Protein AF-A0A1V6IPM5-F1 (afdb_monomer_lite)

pLDDT: mean 76.09, std 12.04, range [48.78, 94.94]

Sequence (70 aa):
MISLLVLLIVFLLVAVRQIGKLKLEIWHIMTFGAMTCLLTSQITPIDALKSINLDVILFLFGMFVIGVGL

Foldseek 3Di:
DVVVVLVVVLVVLVVCCPPDDDNPPPVNSVVVSVVVCCVVVVAPPVRVVVPDDVVVVVVVVVVVVVVVVD

Radius of gyration: 15.68 Å; chains: 1; bounding box: 40×22×36 Å

Secondary structure (DSSP, 8-state):
-HHHHHHHHHHHHHHGGGSSS----HHHHHHHHHHHHHHTTSS-HHHHHHH--HHHHHHHHHHHHHHH--

Structure (mmCIF, N/CA/C/O backbone):
data_AF-A0A1V6IPM5-F1
#
_entry.id   AF-A0A1V6IPM5-F1
#
loop_
_atom_site.group_PDB
_atom_site.id
_atom_site.type_symbol
_atom_site.label_atom_id
_atom_site.label_alt_id
_atom_site.label_comp_id
_atom_site.label_asym_id
_atom_site.label_entity_id
_atom_site.label_seq_id
_atom_site.pdbx_PDB_ins_code
_atom_site.Cartn_x
_atom_site.Cartn_y
_atom_site.Cartn_z
_atom_site.occupancy
_atom_site.B_iso_or_equiv
_atom_site.auth_seq_id
_atom_site.auth_comp_id
_atom_site.auth_asym_id
_atom_site.auth_atom_id
_atom_site.pdbx_PDB_model_num
ATOM 1 N N . MET A 1 1 ? -14.911 -18.707 9.574 1.00 61.22 1 MET A N 1
ATOM 2 C CA . MET A 1 1 ? -15.577 -19.056 8.293 1.00 61.22 1 MET A CA 1
ATOM 3 C C . MET A 1 1 ? -15.724 -17.848 7.361 1.00 61.22 1 MET A C 1
ATOM 5 O O . MET A 1 1 ? -15.412 -17.981 6.189 1.00 61.22 1 MET A O 1
ATOM 9 N N . ILE A 1 2 ? -16.077 -16.659 7.866 1.00 65.00 2 ILE A N 1
ATOM 10 C CA . ILE A 1 2 ? -16.174 -15.404 7.083 1.00 65.0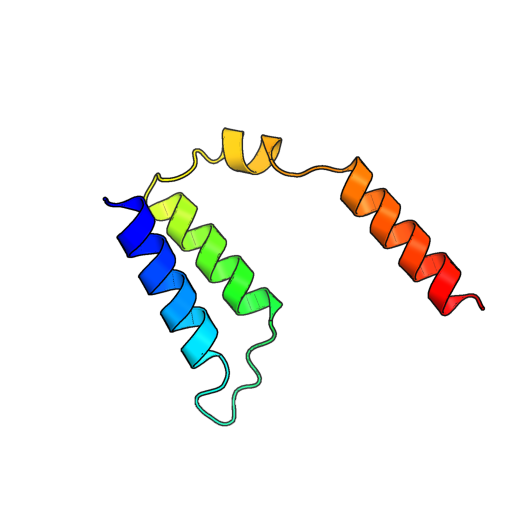0 2 ILE A CA 1
ATOM 11 C C . ILE A 1 2 ? -14.854 -14.991 6.386 1.00 65.00 2 ILE A C 1
ATOM 13 O O . ILE A 1 2 ? -14.885 -14.562 5.236 1.00 65.00 2 ILE A O 1
ATOM 17 N N . SER A 1 3 ? -13.687 -15.210 7.008 1.00 64.69 3 SER A N 1
ATOM 18 C CA . SER A 1 3 ? -12.375 -14.937 6.382 1.00 64.69 3 SER A CA 1
ATOM 19 C C . SER A 1 3 ? -12.077 -15.802 5.155 1.00 64.69 3 SER A C 1
ATOM 21 O O . SER A 1 3 ? -11.475 -15.324 4.203 1.00 64.69 3 SER A O 1
ATOM 23 N N . LEU A 1 4 ? -12.546 -17.054 5.141 1.00 75.69 4 LEU A N 1
ATOM 24 C CA . LEU A 1 4 ? -12.405 -17.965 3.997 1.00 75.69 4 LEU A CA 1
ATOM 25 C C . LEU A 1 4 ? -13.242 -17.494 2.805 1.00 75.69 4 LEU A C 1
ATOM 27 O O . LEU A 1 4 ? -12.810 -17.591 1.663 1.00 75.69 4 LEU A O 1
ATOM 31 N N . LEU A 1 5 ? -14.421 -16.942 3.089 1.00 75.50 5 LEU A N 1
ATOM 32 C CA . LEU A 1 5 ? -15.342 -16.422 2.084 1.00 75.50 5 LEU A CA 1
ATOM 33 C C . LEU A 1 5 ? -14.785 -15.148 1.433 1.00 75.50 5 LEU A C 1
ATOM 35 O O . LEU A 1 5 ? -14.809 -15.026 0.213 1.00 75.50 5 LEU A O 1
ATOM 39 N N . VAL A 1 6 ? -14.191 -14.248 2.223 1.00 68.88 6 VAL A N 1
ATOM 40 C CA . VAL A 1 6 ? -13.497 -13.066 1.683 1.00 68.88 6 VAL A CA 1
ATOM 41 C C . VAL A 1 6 ? -12.232 -13.447 0.933 1.00 68.88 6 VAL A C 1
ATOM 43 O O . VAL A 1 6 ? -12.015 -12.919 -0.151 1.00 68.88 6 VAL A O 1
ATOM 46 N N . LEU A 1 7 ? -11.445 -14.405 1.430 1.00 71.38 7 LEU A N 1
ATOM 47 C CA . LEU A 1 7 ? -10.288 -14.907 0.694 1.00 71.38 7 LEU A CA 1
ATOM 48 C C . LEU A 1 7 ? -10.706 -15.450 -0.677 1.00 71.38 7 LEU A C 1
ATOM 50 O O . LEU A 1 7 ? -10.077 -15.116 -1.673 1.00 71.38 7 LEU A O 1
ATOM 54 N N . LEU A 1 8 ? -11.787 -16.232 -0.734 1.00 79.81 8 LEU A N 1
ATOM 55 C CA . LEU A 1 8 ? -12.311 -16.814 -1.968 1.00 79.81 8 LEU A CA 1
ATOM 56 C C . LEU A 1 8 ? -12.840 -15.742 -2.933 1.00 79.81 8 LEU A C 1
ATOM 58 O O . LEU A 1 8 ? -12.555 -15.807 -4.126 1.00 79.81 8 LEU A O 1
ATOM 62 N N . ILE A 1 9 ? -13.536 -14.719 -2.427 1.00 73.50 9 ILE A N 1
ATOM 63 C CA . ILE A 1 9 ? -13.982 -13.563 -3.221 1.00 73.50 9 ILE A CA 1
ATOM 64 C C . ILE A 1 9 ? -12.778 -12.793 -3.773 1.00 73.50 9 ILE A C 1
ATOM 66 O O . ILE A 1 9 ? -12.727 -12.522 -4.969 1.00 73.50 9 ILE A O 1
ATOM 70 N N . VAL A 1 10 ? -11.783 -12.486 -2.939 1.00 70.31 10 VAL A N 1
ATOM 71 C CA . VAL A 1 10 ? -10.563 -11.786 -3.363 1.00 70.31 10 VAL A CA 1
ATOM 72 C C . VAL A 1 10 ? -9.809 -12.614 -4.401 1.00 70.31 10 VAL A C 1
ATOM 74 O O . VAL A 1 10 ? -9.396 -12.070 -5.421 1.00 70.31 10 VAL A O 1
ATOM 77 N N . PHE A 1 11 ? -9.690 -13.929 -4.207 1.00 69.88 11 PHE A N 1
ATOM 78 C CA . PHE A 1 11 ? -9.059 -14.820 -5.180 1.00 69.88 11 PHE A CA 1
ATOM 79 C C . PHE A 1 11 ? -9.809 -14.850 -6.510 1.00 69.88 11 PHE A C 1
ATOM 81 O O . PHE A 1 11 ? -9.171 -14.830 -7.557 1.00 69.88 11 PHE A O 1
ATOM 88 N N . LEU A 1 12 ? -11.144 -14.853 -6.491 1.00 75.19 12 LEU A N 1
ATOM 89 C CA . LEU A 1 12 ? -11.957 -14.776 -7.704 1.00 75.19 12 LEU A CA 1
ATOM 90 C C . LEU A 1 12 ? -11.795 -13.422 -8.406 1.00 75.19 12 LEU A C 1
ATOM 92 O O . LEU A 1 12 ? -11.590 -13.401 -9.616 1.00 75.19 12 LEU A O 1
ATOM 96 N N . LEU A 1 13 ? -11.795 -12.302 -7.674 1.00 66.69 13 LEU A N 1
ATOM 97 C CA . LEU A 1 13 ? -11.503 -10.977 -8.240 1.00 66.69 13 LEU A CA 1
ATOM 98 C C . LEU A 1 13 ? -10.093 -10.909 -8.850 1.00 66.69 13 LEU A C 1
ATOM 100 O O . LEU A 1 13 ? -9.909 -10.326 -9.918 1.00 66.69 13 LEU A O 1
ATOM 104 N N . VAL A 1 14 ? -9.104 -11.535 -8.205 1.00 65.62 14 VAL A N 1
ATOM 105 C CA . VAL A 1 14 ? -7.732 -11.653 -8.720 1.00 65.62 14 VAL A CA 1
ATOM 106 C C . VAL A 1 14 ? -7.655 -12.602 -9.919 1.00 65.62 14 VAL A C 1
ATOM 108 O O . VAL A 1 14 ? -6.883 -12.344 -10.834 1.00 65.62 14 VAL A O 1
ATOM 111 N N . ALA A 1 15 ? -8.454 -13.666 -9.978 1.00 64.44 15 ALA A N 1
ATOM 112 C CA . ALA A 1 15 ? -8.496 -14.581 -11.121 1.00 64.44 15 ALA A CA 1
ATOM 113 C C . ALA A 1 15 ? -9.157 -13.934 -12.351 1.00 64.44 15 ALA A C 1
ATOM 115 O O . ALA A 1 15 ? -8.726 -14.138 -13.483 1.00 64.44 15 ALA A O 1
ATOM 116 N N . VAL A 1 16 ? -10.158 -13.081 -12.123 1.00 66.75 16 VAL A N 1
ATOM 117 C CA . VAL A 1 16 ? -10.865 -12.293 -13.147 1.00 66.75 16 VAL A CA 1
ATOM 118 C C . VAL A 1 16 ? -10.023 -11.107 -13.661 1.00 66.75 16 VAL A C 1
ATOM 120 O O . VAL A 1 16 ? -10.423 -10.420 -14.602 1.00 66.75 16 VAL A O 1
ATOM 123 N N . ARG A 1 17 ? -8.808 -10.907 -13.123 1.00 54.56 17 ARG A N 1
ATOM 124 C CA . ARG A 1 17 ? -7.837 -9.849 -13.476 1.00 54.56 17 ARG A CA 1
ATOM 125 C C . ARG A 1 17 ? -7.615 -9.635 -14.979 1.00 54.56 17 ARG A C 1
ATOM 127 O O . ARG A 1 17 ? -7.168 -8.559 -15.362 1.00 54.56 17 ARG A O 1
ATOM 134 N N . GLN A 1 18 ? -7.910 -10.622 -15.826 1.00 54.44 18 GLN A N 1
ATOM 135 C CA . GLN A 1 18 ? -7.761 -10.540 -17.283 1.00 54.44 18 GLN A CA 1
ATOM 136 C C . GLN A 1 18 ? -9.033 -10.890 -18.078 1.00 54.44 18 GLN A C 1
ATOM 138 O O . GLN A 1 18 ? -8.951 -11.459 -19.164 1.00 54.44 18 GLN A O 1
ATOM 143 N N . ILE A 1 19 ? -10.228 -10.526 -17.607 1.00 48.78 19 ILE A N 1
ATOM 144 C CA . ILE A 1 19 ? -11.429 -10.596 -18.459 1.00 48.78 19 ILE A CA 1
ATOM 145 C C . ILE A 1 19 ? -11.488 -9.350 -19.371 1.00 48.78 19 ILE A C 1
ATOM 147 O O . ILE A 1 19 ? -12.137 -8.354 -19.064 1.00 48.78 19 ILE A O 1
ATOM 151 N N . GLY A 1 20 ? -10.783 -9.396 -20.513 1.00 57.47 20 GLY A N 1
ATOM 152 C CA . GLY A 1 20 ? -10.988 -8.485 -21.658 1.00 57.47 20 GLY A CA 1
ATOM 153 C C . GLY A 1 20 ? -9.864 -7.481 -21.995 1.00 57.47 20 GLY A C 1
ATOM 154 O O . GLY A 1 20 ? -8.693 -7.705 -21.708 1.00 57.47 20 GLY A O 1
ATOM 155 N N . LYS A 1 21 ? -10.230 -6.372 -22.675 1.00 55.03 21 LYS A N 1
ATOM 156 C CA . LYS A 1 21 ? -9.338 -5.295 -23.195 1.00 55.03 21 LYS A CA 1
ATOM 157 C C . LYS A 1 21 ? -8.949 -4.218 -22.164 1.00 55.03 21 LYS A C 1
ATOM 159 O O . LYS A 1 21 ? -8.169 -3.322 -22.483 1.00 55.03 21 LYS A O 1
ATOM 164 N N . LEU A 1 22 ? -9.496 -4.270 -20.953 1.00 58.19 22 LEU A N 1
ATOM 165 C CA . LEU A 1 22 ? -9.141 -3.366 -19.860 1.00 58.19 22 LEU A CA 1
ATOM 166 C C . LEU A 1 22 ? -7.927 -3.952 -19.138 1.00 58.19 22 LEU A C 1
ATOM 168 O O . LEU A 1 22 ? -8.051 -4.940 -18.421 1.00 58.19 22 LEU A O 1
ATOM 172 N N . LYS A 1 23 ? -6.744 -3.360 -19.340 1.00 58.31 23 LYS A N 1
ATOM 173 C CA . LYS A 1 23 ? -5.545 -3.685 -18.555 1.00 58.31 23 LYS A CA 1
ATOM 174 C C . LYS A 1 23 ? -5.764 -3.221 -17.114 1.00 58.31 23 LYS A C 1
ATOM 176 O O . LYS A 1 23 ? -5.381 -2.115 -16.744 1.00 58.31 23 LYS A O 1
ATOM 181 N N . LEU A 1 24 ? -6.427 -4.044 -16.311 1.00 61.00 24 LEU A N 1
ATOM 182 C CA . LEU A 1 24 ? -6.528 -3.826 -14.877 1.00 61.00 24 LEU A CA 1
ATOM 183 C C . LEU A 1 24 ? -5.153 -4.101 -14.268 1.00 61.00 24 LEU A C 1
ATOM 185 O O . LEU A 1 24 ? -4.757 -5.247 -14.058 1.00 61.00 24 LEU A O 1
ATOM 189 N N . GLU A 1 25 ? -4.410 -3.020 -14.036 1.00 70.69 25 GLU A N 1
ATOM 190 C CA . GLU A 1 25 ? -3.150 -3.037 -13.298 1.00 70.69 25 GLU A CA 1
ATOM 191 C C . GLU A 1 25 ? -3.312 -3.810 -11.986 1.00 70.69 25 GLU A C 1
ATOM 193 O O . GLU A 1 25 ? -4.332 -3.716 -11.293 1.00 70.69 25 GLU A O 1
ATOM 198 N N . ILE A 1 26 ? -2.259 -4.539 -11.623 1.00 71.88 26 ILE A N 1
ATOM 199 C CA . ILE A 1 26 ? -2.201 -5.385 -10.428 1.00 71.88 26 ILE A CA 1
ATOM 200 C C . ILE A 1 26 ? -2.652 -4.627 -9.173 1.00 71.88 26 ILE A C 1
ATOM 202 O O . ILE A 1 26 ? -3.367 -5.182 -8.335 1.00 71.88 26 ILE A O 1
ATOM 206 N N . TRP A 1 27 ? -2.277 -3.352 -9.113 1.00 76.12 27 TRP A N 1
ATOM 207 C CA . TRP A 1 27 ? -2.538 -2.416 -8.032 1.00 76.12 27 TRP A CA 1
ATOM 208 C C . TRP A 1 27 ? -4.024 -2.117 -7.813 1.00 76.12 27 TRP A C 1
ATOM 210 O O . TRP A 1 27 ? -4.459 -2.117 -6.667 1.00 76.12 27 TRP A O 1
ATOM 220 N N . HIS A 1 28 ? -4.830 -1.948 -8.869 1.00 75.12 28 HIS A N 1
ATOM 221 C CA . HIS A 1 28 ? -6.265 -1.647 -8.728 1.00 75.12 28 HIS A CA 1
ATOM 222 C C . HIS A 1 28 ? -7.045 -2.799 -8.094 1.00 75.12 28 HIS A C 1
ATOM 224 O O . HIS A 1 28 ? -7.988 -2.594 -7.336 1.00 75.12 28 HIS A O 1
ATOM 230 N N . ILE A 1 29 ? -6.642 -4.032 -8.386 1.00 73.19 29 ILE A N 1
ATOM 231 C CA . ILE A 1 29 ? -7.285 -5.21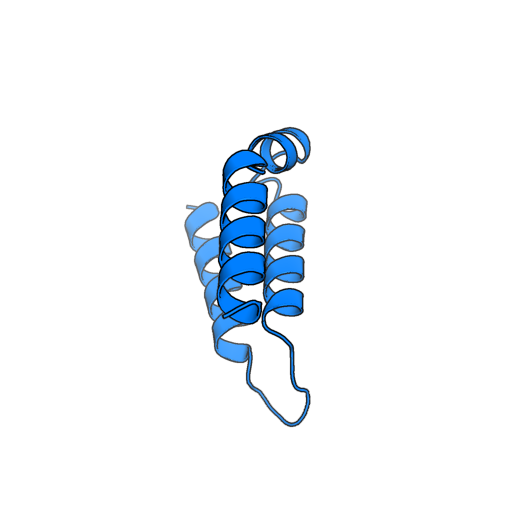3 -7.807 1.00 73.19 29 ILE A CA 1
ATOM 232 C C . ILE A 1 29 ? -6.898 -5.345 -6.334 1.00 73.19 29 ILE A C 1
ATOM 234 O O . ILE A 1 29 ? -7.736 -5.686 -5.500 1.00 73.19 29 ILE A O 1
ATOM 238 N N . MET A 1 30 ? -5.646 -5.021 -5.998 1.00 75.50 30 MET A N 1
ATOM 239 C CA . MET A 1 30 ? -5.183 -5.020 -4.614 1.00 75.50 30 MET A CA 1
ATOM 240 C C . MET A 1 30 ? -5.867 -3.939 -3.769 1.00 75.50 30 MET A C 1
ATOM 242 O O . MET A 1 30 ? -6.263 -4.227 -2.640 1.00 75.50 30 MET A O 1
ATOM 246 N N . THR A 1 31 ? -6.072 -2.729 -4.302 1.00 80.12 31 THR A N 1
ATOM 247 C CA . THR A 1 31 ? -6.796 -1.664 -3.586 1.00 80.12 31 THR A CA 1
ATOM 248 C C . THR A 1 31 ? -8.260 -2.032 -3.366 1.00 80.12 31 THR A C 1
ATOM 250 O O . THR A 1 31 ? -8.774 -1.845 -2.264 1.00 80.12 31 THR A O 1
ATOM 253 N N . PHE A 1 32 ? -8.921 -2.635 -4.358 1.00 77.81 32 PHE A N 1
ATOM 254 C CA . PHE A 1 32 ? -10.300 -3.116 -4.217 1.00 77.81 32 PHE A CA 1
ATOM 255 C C . PHE A 1 32 ? -10.416 -4.258 -3.189 1.00 77.81 32 PHE A C 1
ATOM 257 O O . PHE A 1 32 ? -11.344 -4.284 -2.377 1.00 77.81 32 PHE A O 1
ATOM 264 N N . GLY A 1 33 ? -9.444 -5.178 -3.162 1.00 75.44 33 GLY A N 1
ATOM 265 C CA . GLY A 1 33 ? -9.338 -6.229 -2.143 1.00 75.44 33 GLY A CA 1
ATOM 266 C C . GLY A 1 33 ? -9.146 -5.672 -0.727 1.00 75.44 33 GLY A C 1
ATOM 267 O O . GLY A 1 33 ? -9.831 -6.079 0.208 1.00 75.44 33 GLY A O 1
ATOM 268 N N . ALA A 1 34 ? -8.276 -4.675 -0.562 1.00 77.62 34 ALA A N 1
ATOM 269 C CA . ALA A 1 34 ? -8.096 -4.000 0.722 1.00 77.62 34 ALA A CA 1
ATOM 270 C C . ALA A 1 34 ? -9.371 -3.256 1.166 1.00 77.62 34 ALA A C 1
ATOM 272 O O . ALA A 1 34 ? -9.772 -3.341 2.328 1.00 77.62 34 ALA A O 1
ATOM 273 N N . MET A 1 35 ? -10.054 -2.581 0.235 1.00 80.62 35 MET A N 1
ATOM 274 C CA . MET A 1 35 ? -11.291 -1.846 0.512 1.00 80.62 35 MET A CA 1
ATOM 275 C C . MET A 1 35 ? -12.437 -2.773 0.931 1.00 80.62 35 MET A C 1
ATOM 277 O O . MET A 1 35 ? -13.167 -2.472 1.872 1.00 80.62 35 MET A O 1
ATOM 281 N N . THR A 1 36 ? -12.572 -3.930 0.283 1.00 76.06 36 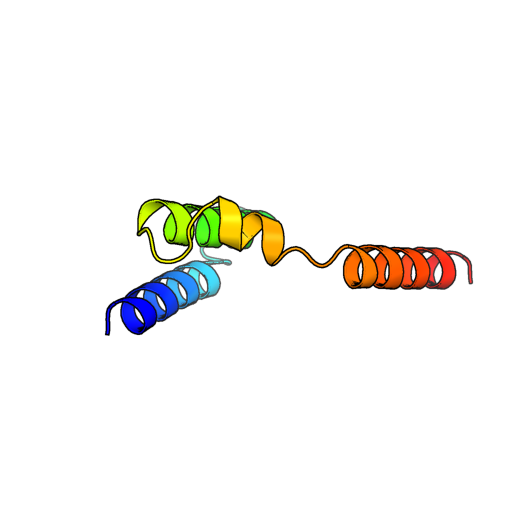THR A N 1
ATOM 282 C CA . THR A 1 36 ? -13.569 -4.944 0.661 1.00 76.06 36 THR A CA 1
ATOM 283 C C . THR A 1 36 ? -13.280 -5.559 2.034 1.00 76.06 36 THR A C 1
ATOM 285 O O . THR A 1 36 ? -14.218 -5.731 2.815 1.00 76.06 36 THR A O 1
ATOM 288 N N . CYS A 1 37 ? -12.014 -5.802 2.396 1.00 74.06 37 CYS A N 1
ATOM 289 C CA . CYS A 1 37 ? -11.636 -6.217 3.756 1.00 74.06 37 CYS A CA 1
ATOM 290 C C . CYS A 1 37 ? -12.029 -5.187 4.829 1.00 74.06 37 CYS A C 1
ATOM 292 O O . CYS A 1 37 ? -12.525 -5.574 5.891 1.00 74.06 37 CYS A O 1
ATOM 294 N N . LEU A 1 38 ? -11.853 -3.892 4.539 1.00 77.50 38 LEU A N 1
ATOM 295 C CA . LEU A 1 38 ? -12.264 -2.796 5.426 1.00 77.50 38 LEU A CA 1
ATOM 296 C C . LEU A 1 38 ? -13.795 -2.717 5.559 1.00 77.50 38 LEU A C 1
ATOM 298 O O . LEU A 1 38 ? 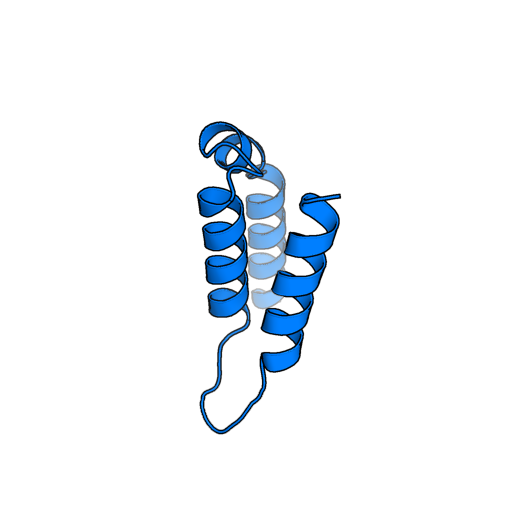-14.309 -2.635 6.673 1.00 77.50 38 LEU A O 1
ATOM 302 N N . LEU A 1 39 ? -14.531 -2.803 4.443 1.00 76.69 39 LEU A N 1
ATOM 303 C CA . LEU A 1 39 ? -16.003 -2.776 4.427 1.00 76.69 39 LEU A CA 1
ATOM 304 C C . LEU A 1 39 ? -16.628 -3.988 5.129 1.00 76.69 39 LEU A C 1
ATOM 306 O O . LEU A 1 39 ? -17.670 -3.863 5.763 1.00 76.69 39 LEU A O 1
ATOM 310 N N . THR A 1 40 ? -15.981 -5.151 5.051 1.00 73.69 40 THR A N 1
ATOM 311 C CA . THR A 1 40 ? -16.439 -6.388 5.711 1.00 73.69 40 THR A CA 1
ATOM 312 C C . THR A 1 40 ? -16.028 -6.436 7.194 1.00 73.69 40 THR A C 1
ATOM 314 O O . THR A 1 40 ? -16.245 -7.446 7.859 1.00 73.69 40 THR A O 1
ATOM 317 N N . SER A 1 41 ? -15.409 -5.368 7.719 1.00 71.00 41 SER A N 1
ATOM 318 C CA . SER A 1 41 ? -14.880 -5.274 9.091 1.00 71.00 41 SER A CA 1
ATOM 319 C C . SER A 1 41 ? -13.973 -6.445 9.487 1.00 71.00 41 SER A C 1
ATOM 321 O O . SER A 1 41 ? -13.887 -6.801 10.659 1.00 71.00 41 SER A O 1
ATOM 323 N N . GLN A 1 42 ? -13.281 -7.056 8.519 1.00 67.94 42 GLN A N 1
ATOM 324 C CA . GLN A 1 42 ? -12.321 -8.124 8.819 1.00 67.94 42 GLN A CA 1
ATOM 325 C C . GLN A 1 42 ? -11.057 -7.585 9.469 1.00 67.94 42 GLN A C 1
ATOM 327 O O . GLN A 1 42 ? -10.405 -8.287 10.235 1.00 67.94 42 GLN A O 1
ATOM 332 N N . ILE A 1 43 ? -10.713 -6.347 9.128 1.00 73.31 43 ILE A N 1
ATOM 333 C CA . ILE A 1 43 ? -9.557 -5.640 9.649 1.00 73.31 43 ILE A CA 1
ATOM 334 C C . ILE A 1 43 ? -10.026 -4.229 9.984 1.00 73.31 43 ILE A C 1
ATOM 336 O O . ILE A 1 43 ? -10.612 -3.539 9.146 1.00 73.31 43 ILE A O 1
ATOM 340 N N . THR A 1 44 ? -9.785 -3.799 11.216 1.00 79.44 44 THR A N 1
ATOM 341 C CA . THR A 1 44 ? -10.057 -2.431 11.657 1.00 79.4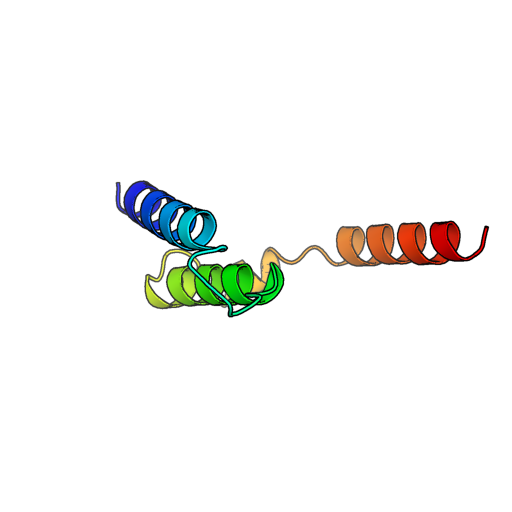4 44 THR A CA 1
ATOM 342 C C . THR A 1 44 ? -9.134 -1.468 10.897 1.00 79.44 44 THR A C 1
ATOM 344 O O . THR A 1 44 ? -7.958 -1.790 10.720 1.00 79.44 44 THR A O 1
ATOM 347 N N . PRO A 1 45 ? -9.577 -0.261 10.489 1.00 78.38 45 PRO A N 1
ATOM 348 C CA . PRO A 1 45 ? -8.710 0.689 9.780 1.00 78.38 45 PRO A CA 1
ATOM 349 C C . PRO A 1 45 ? -7.406 1.001 10.529 1.00 78.38 45 PRO A C 1
ATOM 351 O O . PRO A 1 45 ? -6.356 1.177 9.915 1.00 78.38 45 PRO A O 1
ATOM 354 N N . ILE A 1 46 ? -7.462 1.006 11.867 1.00 83.69 46 ILE A N 1
ATOM 355 C CA . ILE A 1 46 ? -6.293 1.217 12.725 1.00 83.69 46 ILE A CA 1
ATOM 356 C C . ILE A 1 46 ? -5.298 0.047 12.661 1.00 83.69 46 ILE A C 1
ATOM 358 O O . ILE A 1 46 ? -4.090 0.272 12.676 1.00 83.69 46 ILE A O 1
ATOM 362 N N . ASP A 1 47 ? -5.790 -1.188 12.544 1.00 81.94 47 ASP A N 1
ATOM 363 C CA . ASP A 1 47 ? -4.955 -2.388 12.447 1.00 81.94 47 ASP A CA 1
ATOM 364 C C . ASP A 1 47 ? -4.349 -2.514 11.051 1.00 81.94 47 ASP A C 1
ATOM 366 O O . ASP A 1 47 ? -3.180 -2.870 10.917 1.00 81.94 47 ASP A O 1
ATOM 370 N N . ALA A 1 48 ? -5.099 -2.128 10.014 1.00 82.25 48 ALA A N 1
ATOM 371 C CA . ALA A 1 48 ? -4.579 -2.026 8.657 1.00 82.25 48 ALA A CA 1
ATOM 372 C C . ALA A 1 48 ? -3.412 -1.030 8.594 1.00 82.25 48 ALA A C 1
ATOM 374 O O . ALA A 1 48 ? -2.361 -1.360 8.050 1.00 82.25 48 ALA A O 1
ATOM 375 N N . LEU A 1 49 ? -3.543 0.145 9.220 1.00 84.25 49 LEU A N 1
ATOM 376 C CA . LEU A 1 49 ? -2.465 1.135 9.253 1.00 84.25 49 LEU A CA 1
ATOM 377 C C . LEU A 1 49 ? -1.241 0.633 10.035 1.00 84.25 49 LEU A C 1
ATOM 379 O O . LEU A 1 49 ? -0.114 0.819 9.588 1.00 84.25 49 LEU A O 1
ATOM 383 N N . LYS A 1 50 ? -1.453 -0.058 11.163 1.00 86.44 50 LYS A N 1
ATOM 384 C CA . LYS A 1 50 ? -0.369 -0.683 11.943 1.00 86.44 50 LYS A CA 1
ATOM 385 C C . LYS A 1 50 ? 0.319 -1.841 11.217 1.00 86.44 50 LYS A C 1
ATOM 387 O O . LYS A 1 50 ? 1.475 -2.125 11.508 1.00 86.44 50 LYS A O 1
ATOM 392 N N . SER A 1 51 ? -0.372 -2.514 10.298 1.00 85.50 51 SER A N 1
ATOM 393 C CA . SER A 1 51 ? 0.199 -3.611 9.507 1.00 85.50 51 SER A CA 1
ATOM 394 C C . SER A 1 51 ? 1.142 -3.138 8.393 1.00 85.50 51 SER A C 1
ATOM 396 O O . SER A 1 51 ? 1.905 -3.941 7.855 1.00 85.50 51 SER A O 1
ATOM 398 N N . ILE A 1 52 ? 1.130 -1.839 8.062 1.00 89.00 52 ILE A N 1
ATOM 399 C CA . ILE A 1 52 ? 2.051 -1.252 7.087 1.00 89.00 52 ILE A CA 1
ATOM 400 C C . ILE A 1 52 ? 3.441 -1.162 7.717 1.00 89.00 52 ILE A C 1
ATOM 402 O O . ILE A 1 52 ? 3.699 -0.337 8.591 1.00 89.00 52 ILE A O 1
ATOM 406 N N . ASN A 1 53 ? 4.356 -2.003 7.241 1.00 92.62 53 ASN A N 1
ATOM 407 C CA . ASN A 1 53 ? 5.741 -1.997 7.687 1.00 92.62 53 ASN A CA 1
ATOM 408 C C . ASN A 1 53 ? 6.580 -1.041 6.819 1.00 92.62 53 ASN A C 1
ATOM 410 O O . ASN A 1 53 ? 6.907 -1.350 5.670 1.00 92.62 53 ASN A O 1
ATOM 414 N N . LEU A 1 54 ? 6.920 0.126 7.376 1.00 93.12 54 LEU A N 1
ATOM 415 C CA . LEU A 1 54 ? 7.725 1.135 6.683 1.00 93.12 54 LEU A CA 1
ATOM 416 C C . LEU A 1 54 ? 9.168 0.678 6.441 1.00 93.12 54 LEU A C 1
ATOM 418 O O . LEU A 1 54 ? 9.730 1.043 5.411 1.00 93.12 54 LEU A O 1
ATOM 422 N N . ASP A 1 55 ? 9.744 -0.145 7.320 1.00 94.19 55 ASP A N 1
ATOM 423 C CA . ASP A 1 55 ? 11.103 -0.669 7.148 1.00 94.19 55 ASP A CA 1
ATOM 424 C C . ASP A 1 55 ? 11.211 -1.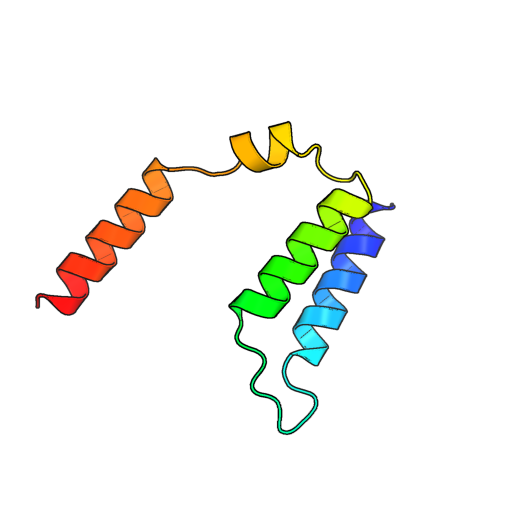527 5.882 1.00 94.19 55 ASP A C 1
ATOM 426 O O . ASP A 1 55 ? 12.143 -1.369 5.096 1.00 94.19 55 ASP A O 1
ATOM 430 N N . VAL A 1 56 ? 10.217 -2.384 5.626 1.00 94.56 56 VAL A N 1
ATOM 431 C CA . VAL A 1 56 ? 10.148 -3.206 4.406 1.00 94.56 56 VAL A CA 1
ATOM 432 C C . VAL A 1 56 ? 9.966 -2.337 3.164 1.00 94.56 56 VAL A C 1
ATOM 434 O O . VAL A 1 56 ? 10.610 -2.585 2.144 1.00 94.56 56 VAL A O 1
ATOM 437 N N . ILE A 1 57 ? 9.112 -1.311 3.231 1.00 93.31 57 ILE A N 1
ATOM 438 C CA . ILE A 1 57 ? 8.892 -0.391 2.106 1.00 93.31 57 ILE A CA 1
ATOM 439 C C . ILE A 1 57 ? 10.186 0.354 1.772 1.00 93.31 57 ILE A C 1
ATOM 441 O O . ILE A 1 57 ? 10.570 0.417 0.604 1.00 93.31 57 ILE A O 1
ATOM 445 N N . LEU A 1 58 ? 10.882 0.874 2.785 1.00 94.94 58 LEU A N 1
ATOM 446 C CA . LEU A 1 58 ? 12.143 1.587 2.610 1.00 94.94 58 LEU A CA 1
ATOM 447 C C . LEU A 1 58 ? 13.249 0.658 2.093 1.00 94.94 58 LEU A C 1
ATOM 449 O O . LEU A 1 58 ? 14.016 1.047 1.213 1.00 94.94 58 LEU A O 1
ATOM 453 N N . PHE A 1 59 ? 13.294 -0.582 2.582 1.00 94.75 59 PHE A N 1
ATOM 454 C CA . PHE A 1 59 ? 14.208 -1.615 2.101 1.00 94.75 59 PHE A CA 1
ATOM 455 C C . PHE A 1 59 ? 13.987 -1.931 0.617 1.00 94.75 59 PHE A C 1
ATOM 457 O O . PHE A 1 59 ? 14.931 -1.871 -0.171 1.00 94.75 59 PHE A O 1
ATOM 464 N N . LEU A 1 60 ? 12.745 -2.226 0.214 1.00 94.00 60 LEU A N 1
ATOM 465 C CA . LEU A 1 60 ? 12.409 -2.509 -1.184 1.00 94.00 60 LEU A CA 1
ATOM 466 C C . LEU A 1 60 ? 12.700 -1.305 -2.077 1.00 94.00 60 LEU A C 1
ATOM 468 O O . LEU A 1 60 ? 13.265 -1.469 -3.155 1.00 94.00 60 LEU A O 1
ATOM 472 N N . PHE A 1 61 ? 12.368 -0.097 -1.619 1.00 93.44 61 PHE A N 1
ATOM 473 C CA . PHE A 1 61 ? 12.704 1.133 -2.325 1.00 93.44 61 PHE A CA 1
ATOM 474 C C . PHE A 1 61 ? 14.216 1.255 -2.550 1.00 93.44 61 PHE A C 1
ATOM 476 O O . PHE A 1 61 ? 14.643 1.442 -3.686 1.00 93.44 61 PHE A O 1
ATOM 483 N N . GLY A 1 62 ? 15.031 1.078 -1.506 1.00 93.62 62 GLY A N 1
ATOM 484 C CA . GLY A 1 62 ? 16.491 1.102 -1.617 1.00 93.62 62 GLY A CA 1
ATOM 485 C C . GLY A 1 62 ? 17.024 0.052 -2.593 1.00 93.62 62 GLY A C 1
ATOM 486 O O . GLY A 1 62 ? 17.836 0.374 -3.457 1.00 93.62 62 GLY A O 1
ATOM 487 N N . MET A 1 63 ? 16.510 -1.178 -2.521 1.00 92.50 63 MET A N 1
ATOM 488 C CA . MET A 1 63 ? 16.859 -2.257 -3.451 1.00 92.50 63 MET A CA 1
ATOM 489 C C . MET A 1 63 ? 16.534 -1.902 -4.907 1.00 92.50 63 MET A C 1
ATOM 491 O O . MET A 1 63 ? 17.359 -2.138 -5.786 1.00 92.50 63 MET A O 1
ATOM 495 N N . PHE A 1 64 ? 15.367 -1.311 -5.178 1.00 90.81 64 PHE A N 1
ATOM 496 C CA . PHE A 1 64 ? 14.999 -0.879 -6.528 1.00 90.81 64 PHE A CA 1
ATOM 497 C C . PHE A 1 64 ? 15.845 0.300 -7.020 1.00 90.81 64 PHE A C 1
ATOM 499 O O . PHE A 1 64 ? 16.253 0.302 -8.178 1.00 90.81 64 PHE A O 1
ATOM 506 N N . VAL A 1 65 ? 16.143 1.278 -6.158 1.00 92.81 65 VAL A N 1
ATOM 507 C CA . VAL A 1 65 ? 16.998 2.429 -6.502 1.00 92.81 65 VAL A CA 1
ATOM 508 C C . VAL A 1 65 ? 18.416 1.973 -6.844 1.00 92.81 65 VAL A C 1
ATOM 510 O O . VAL A 1 65 ? 18.960 2.396 -7.861 1.00 92.81 65 VAL A O 1
ATOM 513 N N . ILE A 1 66 ? 18.999 1.081 -6.039 1.00 90.81 66 ILE A N 1
ATOM 514 C CA . ILE A 1 66 ? 20.325 0.508 -6.307 1.00 90.81 66 ILE A CA 1
ATOM 515 C C . ILE A 1 66 ? 20.286 -0.362 -7.570 1.00 90.81 66 ILE A C 1
ATOM 517 O O . ILE A 1 66 ? 21.185 -0.269 -8.397 1.00 90.81 66 ILE A O 1
ATOM 521 N N . GLY A 1 67 ? 19.239 -1.174 -7.743 1.00 85.25 67 GLY A N 1
ATOM 522 C CA . GLY A 1 67 ? 19.098 -2.083 -8.882 1.00 85.25 67 GLY A CA 1
ATOM 523 C C . GLY A 1 67 ? 18.864 -1.401 -10.233 1.00 85.25 67 GLY A C 1
ATOM 524 O O . GLY A 1 67 ? 19.210 -1.980 -11.252 1.00 85.25 67 GLY A O 1
ATOM 525 N N . VAL A 1 68 ? 18.291 -0.192 -10.262 1.00 80.31 68 VAL A N 1
ATOM 526 C CA . VAL A 1 68 ? 18.187 0.644 -11.479 1.00 80.31 68 VAL A CA 1
ATOM 527 C C . VAL A 1 68 ? 19.460 1.467 -11.711 1.00 80.31 68 VAL A C 1
ATOM 529 O O . VAL A 1 68 ? 19.735 1.870 -12.838 1.00 80.31 68 VAL A O 1
ATOM 532 N N . GLY A 1 69 ? 20.223 1.747 -10.651 1.00 66.56 69 GLY A N 1
ATOM 533 C CA . GLY A 1 69 ? 21.460 2.529 -10.703 1.00 66.56 69 GLY A CA 1
ATOM 534 C C . GLY A 1 69 ? 22.714 1.756 -11.137 1.00 66.56 69 GLY A C 1
ATOM 535 O O . GLY A 1 69 ? 23.778 2.373 -11.207 1.00 66.56 69 GLY A O 1
ATOM 536 N N . LEU A 1 70 ? 22.604 0.451 -11.412 1.00 51.09 70 LEU A N 1
ATOM 537 C CA . LEU A 1 70 ? 23.657 -0.442 -11.924 1.00 51.09 70 LEU A CA 1
ATOM 538 C C . LEU A 1 70 ? 23.292 -0.948 -13.323 1.00 51.09 70 LEU A C 1
ATOM 540 O O . LEU A 1 70 ? 24.222 -1.051 -14.152 1.00 51.09 70 LEU A O 1
#